Protein AF-A0A7J9KF17-F1 (afdb_monomer_lite)

Radius of gyration: 13.31 Å; chains: 1; bounding box: 30×17×40 Å

Organism: NCBI:txid34283

pLDDT: mean 82.56, std 9.11, range [65.19, 94.44]

InterPro domains:
  IPR021775 Protein of unknown function DUF3339 [PF11820] (1-62)
  IPR021775 Protein of unknown function DUF3339 [PTHR33128] (1-62)

Secondary structure (DSSP, 8-state):
----HHHHHHHHHHHHT-TTTSEESS-SSSSSEES-----HHHHHHHHHHHHHHHHHHHHH-

Sequence (62 aa):
MADWGPVVIAVVLFVLLSPGLLFQLPGRNKVVEFGNMQTSGISILVHAIIFFGLITIFLIAI

Structure (mmCIF, N/CA/C/O backbone):
data_AF-A0A7J9KF17-F1
#
_entry.id   AF-A0A7J9KF17-F1
#
loop_
_atom_site.group_PDB
_atom_site.id
_atom_site.type_symbol
_atom_site.label_atom_id
_atom_site.label_alt_id
_atom_site.label_comp_id
_atom_site.label_asym_id
_atom_site.label_entity_id
_atom_site.label_seq_id
_atom_site.pdbx_PDB_ins_code
_atom_site.Cartn_x
_atom_site.Cartn_y
_atom_site.Cartn_z
_atom_site.occupancy
_atom_site.B_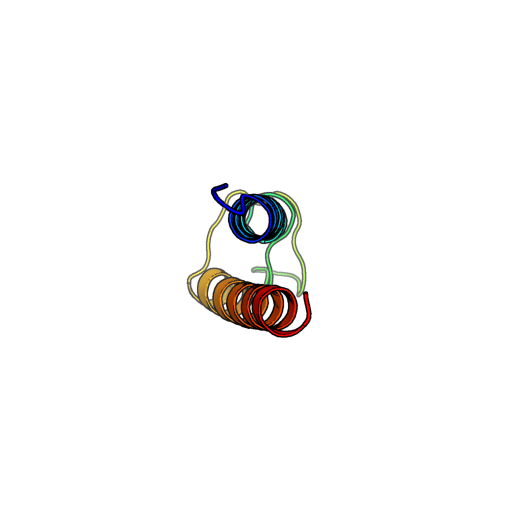iso_or_equiv
_atom_site.auth_seq_id
_atom_site.auth_comp_id
_atom_site.auth_asym_id
_atom_site.auth_atom_id
_atom_site.pdbx_PDB_model_num
ATOM 1 N N . MET A 1 1 ? 13.723 3.361 -25.602 1.00 65.19 1 MET A N 1
ATOM 2 C CA . MET A 1 1 ? 12.259 3.361 -25.385 1.00 65.19 1 MET A CA 1
ATOM 3 C C . MET A 1 1 ? 12.054 3.671 -23.917 1.00 65.19 1 MET A C 1
ATOM 5 O O . MET A 1 1 ? 12.893 3.239 -23.150 1.00 65.19 1 MET A O 1
ATOM 9 N N . ALA A 1 2 ? 11.070 4.487 -23.540 1.00 74.25 2 ALA A N 1
ATOM 10 C CA . ALA A 1 2 ? 10.818 4.738 -22.122 1.00 74.25 2 ALA A CA 1
ATOM 11 C C . ALA A 1 2 ? 10.105 3.519 -21.528 1.00 74.25 2 ALA A C 1
ATOM 13 O O . ALA A 1 2 ? 9.101 3.068 -22.082 1.00 74.25 2 ALA A O 1
ATOM 14 N N . ASP A 1 3 ? 10.637 2.978 -20.442 1.00 82.19 3 ASP A N 1
ATOM 15 C CA . ASP A 1 3 ? 10.133 1.761 -19.818 1.00 82.19 3 ASP A CA 1
ATOM 16 C C . ASP A 1 3 ? 8.927 2.145 -18.949 1.00 82.19 3 ASP A C 1
ATOM 18 O O . ASP A 1 3 ? 9.062 2.657 -17.841 1.00 82.19 3 ASP A O 1
ATOM 22 N N . TRP A 1 4 ? 7.714 1.960 -19.471 1.00 88.50 4 TRP A N 1
ATOM 23 C CA . TRP A 1 4 ? 6.480 2.348 -18.769 1.00 88.50 4 TRP A CA 1
ATOM 24 C C . TRP A 1 4 ? 6.065 1.364 -17.663 1.00 88.50 4 TRP A C 1
ATOM 26 O O . TRP A 1 4 ? 5.150 1.659 -16.897 1.00 88.50 4 TRP A O 1
ATOM 36 N N . GLY A 1 5 ? 6.728 0.208 -17.559 1.00 89.50 5 GLY A N 1
ATOM 37 C CA . GLY A 1 5 ? 6.405 -0.852 -16.597 1.00 89.50 5 GLY A CA 1
ATOM 38 C C . GLY A 1 5 ? 6.340 -0.362 -15.145 1.00 89.50 5 GLY A C 1
ATOM 39 O O . GLY A 1 5 ? 5.271 -0.456 -14.536 1.00 89.50 5 GLY A O 1
ATOM 40 N N . PRO A 1 6 ? 7.414 0.243 -14.604 1.00 89.94 6 PRO A N 1
ATOM 41 C CA . PRO A 1 6 ? 7.420 0.763 -13.236 1.00 89.94 6 PRO A CA 1
ATOM 42 C C . PRO A 1 6 ? 6.328 1.808 -12.980 1.00 89.94 6 PRO A C 1
ATOM 44 O O . PRO A 1 6 ? 5.715 1.818 -11.914 1.00 89.94 6 PRO A O 1
ATOM 47 N N . VAL A 1 7 ? 6.034 2.653 -13.974 1.00 90.38 7 VAL A N 1
ATOM 48 C CA . VAL A 1 7 ? 4.994 3.688 -13.877 1.00 90.38 7 VAL A CA 1
ATOM 49 C C . VAL A 1 7 ? 3.610 3.053 -13.750 1.00 90.38 7 VAL A C 1
ATOM 51 O O . VAL A 1 7 ? 2.847 3.417 -12.857 1.00 90.38 7 VAL A O 1
ATOM 54 N N . VAL A 1 8 ? 3.285 2.071 -14.595 1.00 92.25 8 VAL A N 1
ATOM 55 C CA . VAL A 1 8 ? 1.988 1.377 -14.548 1.00 92.25 8 VAL A CA 1
ATOM 56 C C . VAL A 1 8 ? 1.830 0.597 -13.242 1.00 92.25 8 VAL A C 1
ATOM 58 O O . VAL A 1 8 ? 0.773 0.672 -12.616 1.00 92.25 8 VAL A O 1
ATOM 61 N N . ILE A 1 9 ? 2.880 -0.095 -12.788 1.00 92.31 9 ILE A N 1
ATOM 62 C CA . ILE A 1 9 ? 2.867 -0.834 -11.516 1.00 92.31 9 ILE A CA 1
ATOM 63 C C . ILE A 1 9 ? 2.609 0.123 -10.346 1.00 92.31 9 ILE A C 1
ATOM 65 O O . ILE A 1 9 ? 1.733 -0.142 -9.522 1.00 92.31 9 ILE A O 1
ATOM 69 N N . ALA A 1 10 ? 3.307 1.263 -10.301 1.00 91.31 10 ALA A N 1
ATOM 70 C CA . ALA A 1 10 ? 3.107 2.276 -9.268 1.00 91.31 10 ALA A CA 1
ATOM 71 C C . ALA A 1 10 ? 1.667 2.805 -9.249 1.00 91.31 10 ALA A C 1
ATOM 73 O O . ALA A 1 10 ? 1.070 2.915 -8.180 1.00 91.31 10 ALA A O 1
ATOM 74 N N . VAL A 1 11 ? 1.084 3.085 -10.417 1.00 92.88 11 VAL A N 1
ATOM 75 C CA . VAL A 1 11 ? -0.295 3.587 -10.517 1.00 92.88 11 VAL A CA 1
ATOM 76 C C . VAL A 1 11 ? -1.303 2.548 -10.026 1.00 92.88 11 VAL A C 1
ATOM 78 O O . VAL A 1 11 ? -2.184 2.881 -9.234 1.00 92.88 11 VAL A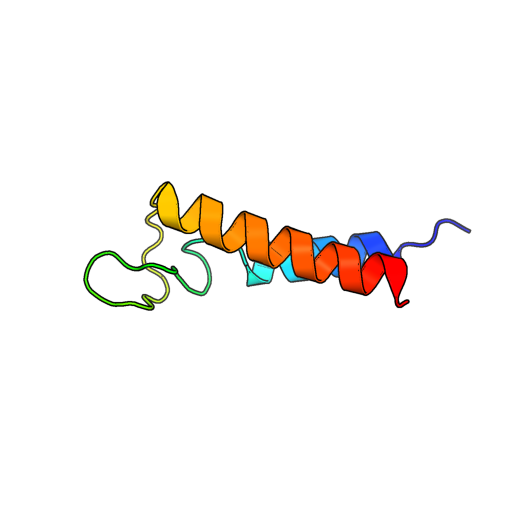 O 1
ATOM 81 N N . VAL A 1 12 ? -1.165 1.285 -10.439 1.00 91.94 12 VAL A N 1
ATOM 82 C CA . VAL A 1 12 ? -2.067 0.208 -10.000 1.00 91.94 12 VAL A CA 1
ATOM 83 C C . VAL A 1 12 ? -1.976 0.011 -8.489 1.00 91.94 12 VAL A C 1
ATOM 85 O O . VAL A 1 12 ? -3.003 -0.013 -7.811 1.00 91.94 12 VAL A O 1
ATOM 88 N N . LEU A 1 13 ? -0.761 -0.066 -7.941 1.00 91.31 13 LEU A N 1
ATOM 89 C CA . LEU A 1 13 ? -0.558 -0.203 -6.498 1.00 91.31 13 LEU A CA 1
ATOM 90 C C . LEU A 1 13 ? -1.119 0.990 -5.725 1.00 91.31 13 LEU A C 1
ATOM 92 O O . LEU A 1 13 ? -1.703 0.796 -4.664 1.00 91.31 13 LEU A O 1
ATOM 96 N N . PHE A 1 14 ? -0.988 2.207 -6.255 1.00 90.00 14 PHE A N 1
ATOM 97 C CA . PHE A 1 14 ? -1.515 3.409 -5.617 1.00 90.00 14 PHE A CA 1
ATOM 98 C C . PHE A 1 14 ? -3.043 3.376 -5.529 1.00 90.00 14 PHE A C 1
ATOM 100 O O . PHE A 1 14 ? -3.602 3.646 -4.469 1.00 90.00 14 PHE A O 1
ATOM 107 N N . VAL A 1 15 ? -3.728 2.998 -6.611 1.00 88.81 15 VAL A N 1
ATOM 108 C CA . VAL A 1 15 ? -5.194 2.865 -6.611 1.00 88.81 15 VAL A CA 1
ATOM 109 C C . VAL A 1 15 ? -5.637 1.767 -5.642 1.00 88.81 15 VAL A C 1
ATOM 111 O O . VAL A 1 15 ? -6.556 1.983 -4.854 1.00 88.81 15 VAL A O 1
ATOM 114 N N . LEU A 1 16 ? -4.961 0.613 -5.646 1.00 86.94 16 LEU A N 1
ATOM 115 C CA . LEU A 1 16 ? -5.303 -0.512 -4.770 1.00 86.94 16 LEU A CA 1
ATOM 116 C C . LEU A 1 16 ? -5.068 -0.210 -3.282 1.00 86.94 16 LEU A C 1
ATOM 118 O O . LEU A 1 16 ? -5.829 -0.673 -2.436 1.00 86.94 16 LEU A O 1
ATOM 122 N N . LEU A 1 17 ? -4.025 0.560 -2.963 1.00 86.31 17 LEU A N 1
ATOM 123 C CA . LEU A 1 17 ? -3.620 0.894 -1.594 1.00 86.31 17 LEU A CA 1
ATOM 124 C C . LEU A 1 17 ? -4.069 2.295 -1.160 1.00 86.31 17 LEU A C 1
ATOM 126 O O . LEU A 1 17 ? -3.625 2.789 -0.125 1.00 86.31 17 LEU A O 1
ATOM 130 N N . SER A 1 18 ? -4.935 2.960 -1.925 1.00 84.81 18 SER A N 1
ATOM 131 C CA . SER A 1 18 ? -5.456 4.270 -1.538 1.00 84.81 18 SER A CA 1
ATOM 132 C C . SER A 1 18 ? -6.320 4.132 -0.274 1.00 84.81 18 SER A C 1
ATOM 134 O O . SER A 1 18 ? -7.347 3.442 -0.307 1.00 84.81 18 SER A O 1
ATOM 136 N N . PRO A 1 19 ? -5.936 4.771 0.850 1.00 80.69 19 PRO A N 1
ATOM 137 C CA . PRO A 1 19 ? -6.611 4.584 2.127 1.00 80.69 19 PRO A CA 1
ATOM 138 C C . PRO A 1 19 ? -8.054 5.089 2.048 1.00 80.69 19 PRO A C 1
ATOM 140 O O . PRO A 1 19 ? -8.300 6.245 1.712 1.00 80.69 19 PRO A O 1
ATOM 143 N N . GLY A 1 20 ? -9.005 4.217 2.383 1.00 74.31 20 GLY A N 1
ATOM 144 C CA . GLY A 1 20 ? -10.435 4.539 2.383 1.00 74.31 20 GLY A CA 1
ATOM 145 C C . GLY A 1 20 ? -11.144 4.369 1.034 1.00 74.31 20 GLY A C 1
ATOM 146 O O . GLY A 1 20 ? -12.369 4.488 1.016 1.00 74.31 20 GLY A O 1
ATOM 147 N N . LEU A 1 21 ? -10.422 4.042 -0.052 1.00 77.94 21 LEU A N 1
ATOM 148 C CA . LEU A 1 21 ? -11.011 3.728 -1.362 1.00 77.94 21 LEU A CA 1
ATOM 149 C C . LEU A 1 21 ? -11.554 2.291 -1.390 1.00 77.94 21 LEU A C 1
ATOM 151 O O . LEU A 1 21 ? -12.761 2.081 -1.473 1.00 77.94 21 LEU A O 1
ATOM 155 N N . LEU A 1 22 ? -10.661 1.301 -1.292 1.00 78.00 22 LEU A N 1
ATOM 156 C CA . LEU A 1 22 ? -11.037 -0.114 -1.241 1.00 78.00 22 LEU A CA 1
ATOM 157 C C . LEU A 1 22 ? -11.185 -0.569 0.206 1.00 78.00 22 LEU A C 1
ATOM 159 O O . LEU A 1 22 ? -12.232 -1.072 0.604 1.00 78.00 22 LEU A O 1
ATOM 163 N N . PHE A 1 23 ? -10.156 -0.331 1.012 1.00 72.62 23 PHE A N 1
ATOM 164 C CA . PHE A 1 23 ? -10.122 -0.687 2.421 1.00 72.62 23 PHE A CA 1
ATOM 165 C C . PHE A 1 23 ? -9.348 0.358 3.230 1.00 72.62 23 PHE A C 1
ATOM 167 O O . PHE A 1 23 ? -8.610 1.189 2.703 1.00 72.62 23 PHE A O 1
ATOM 174 N N . GLN A 1 24 ? -9.569 0.341 4.535 1.00 73.88 24 GLN A N 1
ATOM 175 C CA . GLN A 1 24 ? -8.950 1.188 5.530 1.00 73.88 24 GLN A CA 1
ATOM 176 C C . GLN A 1 24 ? -8.383 0.299 6.632 1.00 73.88 24 GLN A C 1
ATOM 178 O O . GLN A 1 24 ? -9.066 -0.562 7.186 1.00 73.88 24 GLN A O 1
ATOM 183 N N . LEU A 1 25 ? -7.105 0.515 6.913 1.00 77.12 25 LEU A N 1
ATOM 184 C CA . LEU A 1 25 ? -6.253 -0.311 7.756 1.00 77.12 25 LEU A CA 1
ATOM 185 C C . LEU A 1 25 ? -5.272 0.630 8.467 1.00 77.12 25 LEU A C 1
ATOM 187 O O . LEU A 1 25 ? -4.432 1.219 7.782 1.00 77.12 25 LEU A O 1
ATOM 191 N N . PRO A 1 26 ? -5.350 0.801 9.799 1.00 65.25 26 PRO A N 1
ATOM 192 C CA . PRO A 1 26 ? -6.368 0.284 10.718 1.00 65.25 26 PRO A CA 1
ATOM 193 C C . PRO A 1 26 ? -7.688 1.070 10.622 1.00 65.25 26 PRO A C 1
ATOM 195 O O . PRO A 1 26 ? -7.680 2.300 10.523 1.00 65.25 26 PRO A O 1
ATOM 198 N N . GLY A 1 27 ? -8.820 0.363 10.654 1.00 68.94 27 GLY A N 1
ATOM 199 C CA . GLY A 1 27 ? -10.148 0.975 10.758 1.00 68.94 27 GLY A CA 1
ATOM 200 C C . GLY A 1 27 ? -10.441 1.510 12.166 1.00 68.94 27 GLY A C 1
ATOM 201 O O . GLY A 1 27 ? -9.719 1.240 13.129 1.00 68.94 27 GLY A O 1
ATOM 202 N N . ARG A 1 28 ? -11.495 2.321 12.289 1.00 67.19 28 ARG A N 1
ATOM 203 C CA . ARG A 1 28 ? -11.807 3.070 13.516 1.00 67.19 28 ARG A CA 1
ATOM 204 C C . ARG A 1 28 ? -12.475 2.202 14.586 1.00 67.19 28 ARG A C 1
ATOM 206 O O . ARG A 1 28 ? -12.244 2.425 15.768 1.00 67.19 28 ARG A O 1
ATOM 213 N N . ASN A 1 29 ? -13.272 1.216 14.171 1.00 72.38 29 ASN A N 1
ATOM 214 C CA . ASN A 1 29 ? -13.902 0.217 15.043 1.00 72.38 29 ASN A CA 1
ATOM 215 C C . ASN A 1 29 ? -13.428 -1.216 14.762 1.00 72.38 29 ASN A C 1
ATOM 217 O O . ASN A 1 29 ? -13.575 -2.088 15.617 1.00 72.38 29 ASN A O 1
ATOM 221 N N . LYS A 1 30 ? -12.894 -1.491 13.566 1.00 71.75 30 LYS A N 1
ATOM 222 C CA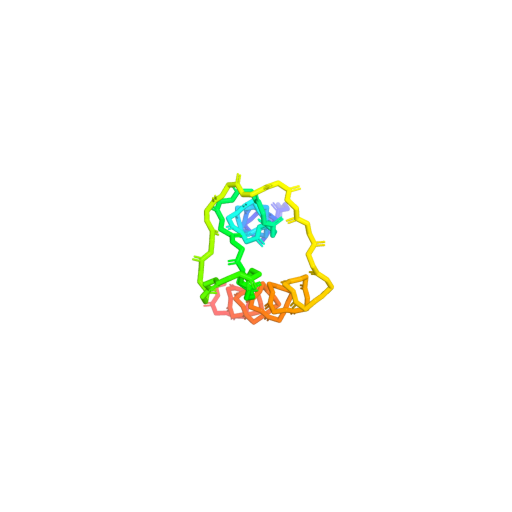 . LYS A 1 30 ? -12.394 -2.817 13.168 1.00 71.75 30 LYS A CA 1
ATOM 223 C C . LYS A 1 30 ? -11.006 -2.710 12.553 1.00 71.75 30 LYS A C 1
ATOM 225 O O . LYS A 1 30 ? -10.652 -1.679 12.003 1.00 71.75 30 LYS A O 1
ATOM 230 N N . VAL A 1 31 ? -10.239 -3.802 12.595 1.00 71.12 31 VAL A N 1
ATOM 231 C CA . VAL A 1 31 ? -8.889 -3.864 12.000 1.00 71.12 31 VAL A CA 1
ATOM 232 C C . VAL A 1 31 ? -8.920 -3.490 10.514 1.00 71.12 31 VAL A C 1
ATOM 234 O O . VAL A 1 31 ? -8.070 -2.726 10.071 1.00 71.12 31 VAL A O 1
ATOM 237 N N . VAL A 1 32 ? -9.936 -3.952 9.779 1.00 73.50 32 VAL A N 1
ATOM 238 C CA . VAL A 1 32 ? -10.176 -3.609 8.371 1.00 73.50 32 VAL A CA 1
ATOM 239 C C . VAL A 1 32 ? -11.585 -3.037 8.233 1.00 73.50 32 VAL A C 1
ATOM 241 O O . VAL A 1 32 ? -12.556 -3.673 8.649 1.00 73.50 32 VAL A O 1
ATOM 244 N N . GLU A 1 33 ? -11.706 -1.859 7.631 1.00 75.69 33 GLU A N 1
ATOM 245 C CA . GLU A 1 33 ? -12.983 -1.271 7.207 1.00 75.69 33 GLU A CA 1
ATOM 246 C C . GLU A 1 33 ? -12.978 -1.071 5.690 1.00 75.69 33 GLU A C 1
ATOM 248 O O . GLU A 1 33 ? -11.952 -0.719 5.126 1.00 75.69 33 GLU A O 1
ATOM 253 N N . PHE A 1 34 ? -14.100 -1.296 5.009 1.00 74.19 34 PHE A N 1
ATOM 254 C CA . PHE A 1 34 ? -14.200 -1.133 3.554 1.00 74.19 34 PHE A CA 1
ATOM 255 C C . PHE A 1 34 ? -15.023 0.114 3.224 1.00 74.19 34 PHE A C 1
ATOM 257 O O . PHE A 1 34 ? -16.064 0.333 3.840 1.00 74.19 34 PHE A O 1
ATOM 264 N N . GLY A 1 35 ? -14.559 0.926 2.269 1.00 67.25 35 GLY A N 1
ATOM 265 C CA . GLY A 1 35 ? -15.340 2.029 1.692 1.00 67.25 35 GLY A CA 1
ATOM 266 C C . GLY A 1 35 ? -15.828 3.108 2.670 1.00 67.25 35 GLY A C 1
ATOM 267 O O . GLY A 1 35 ? -16.901 3.665 2.460 1.00 67.25 35 GLY A O 1
ATOM 268 N N . ASN A 1 36 ? -15.079 3.416 3.737 1.00 69.81 36 ASN A N 1
ATOM 269 C CA . ASN A 1 36 ? -15.476 4.448 4.709 1.00 69.81 36 ASN A CA 1
ATOM 270 C C . ASN A 1 36 ? -15.300 5.879 4.141 1.00 69.81 36 ASN A C 1
ATOM 272 O O . ASN A 1 36 ? -15.872 6.822 4.676 1.00 69.81 36 ASN A O 1
ATOM 276 N N . MET A 1 37 ? -14.509 6.084 3.069 1.00 72.69 37 MET A N 1
ATOM 277 C CA . MET A 1 37 ? -14.133 7.418 2.537 1.00 72.69 37 MET A CA 1
ATOM 278 C C . MET A 1 37 ? -13.534 8.380 3.590 1.00 72.69 37 MET A C 1
ATOM 280 O O . MET A 1 37 ? -13.244 9.537 3.297 1.00 72.69 37 MET A O 1
ATOM 284 N N . GLN A 1 38 ? -13.325 7.918 4.823 1.00 66.50 38 GLN A N 1
ATOM 285 C CA . GLN A 1 38 ? -12.628 8.625 5.883 1.00 66.50 38 GLN A CA 1
ATOM 286 C C . GLN A 1 38 ? -11.148 8.274 5.818 1.00 66.50 38 GLN A C 1
ATOM 288 O O . GLN A 1 38 ? -10.777 7.159 5.463 1.00 66.50 38 GLN A O 1
ATOM 293 N N . THR A 1 39 ? -10.285 9.206 6.209 1.00 67.62 39 THR A N 1
ATOM 294 C CA . THR A 1 39 ? -8.832 9.011 6.257 1.00 67.62 39 THR A CA 1
ATOM 295 C C . THR A 1 39 ? -8.325 9.287 7.668 1.00 67.62 39 THR A C 1
ATOM 297 O O . THR A 1 39 ? -8.497 10.374 8.209 1.00 67.62 39 THR A O 1
ATOM 300 N N . SER A 1 40 ? -7.697 8.282 8.280 1.00 77.44 40 SER A N 1
ATOM 301 C CA . SER A 1 40 ? -6.960 8.414 9.541 1.00 77.44 40 SER A CA 1
ATOM 302 C C . SER A 1 40 ? -5.464 8.521 9.248 1.00 77.44 40 SER A C 1
ATOM 304 O O . SER A 1 40 ? -4.957 7.799 8.388 1.00 77.44 40 SER A O 1
ATOM 306 N N . GLY A 1 41 ? -4.738 9.373 9.981 1.00 81.00 41 GLY A N 1
ATOM 307 C CA . GLY A 1 41 ? -3.288 9.544 9.808 1.00 81.00 41 GLY A CA 1
ATOM 308 C C . GLY A 1 41 ? -2.501 8.236 9.959 1.00 81.00 41 GLY A C 1
ATOM 309 O O . GLY A 1 41 ? -1.570 7.981 9.201 1.00 81.00 41 GLY A O 1
ATOM 310 N N . ILE A 1 42 ? -2.940 7.352 10.862 1.00 83.12 42 ILE A N 1
ATOM 311 C CA . ILE A 1 42 ? -2.338 6.020 11.040 1.00 83.12 42 ILE A CA 1
ATOM 312 C C . ILE A 1 42 ? -2.575 5.149 9.800 1.00 83.12 42 ILE A C 1
ATOM 314 O O . ILE A 1 42 ? -1.672 4.444 9.360 1.00 83.12 42 ILE A O 1
ATOM 318 N N . SER A 1 43 ? -3.762 5.234 9.192 1.00 84.31 43 SER A N 1
ATOM 319 C CA . SER A 1 43 ? -4.062 4.492 7.965 1.00 84.31 43 SER A CA 1
ATOM 320 C C . SER A 1 43 ? -3.191 4.952 6.804 1.00 84.31 43 SER A C 1
ATOM 322 O O . SER A 1 43 ? -2.729 4.113 6.037 1.00 84.31 43 SER A O 1
ATOM 324 N N . ILE A 1 44 ? -2.935 6.256 6.681 1.00 85.88 44 ILE A N 1
ATOM 325 C CA . ILE A 1 44 ? -2.038 6.793 5.650 1.00 85.88 44 ILE A CA 1
ATOM 326 C C . ILE A 1 44 ? -0.628 6.227 5.837 1.00 85.88 44 ILE A C 1
ATOM 328 O O . ILE A 1 44 ? -0.034 5.743 4.879 1.00 85.88 44 ILE A O 1
ATOM 332 N N . LEU A 1 45 ? -0.119 6.227 7.071 1.00 89.00 45 LEU A N 1
ATOM 333 C CA . LEU A 1 45 ? 1.219 5.728 7.386 1.00 89.00 45 LEU A CA 1
ATOM 334 C C . LEU A 1 45 ? 1.360 4.235 7.051 1.00 89.00 45 LEU A C 1
ATOM 336 O O . LEU A 1 45 ? 2.315 3.844 6.382 1.00 89.00 45 LEU A O 1
ATOM 340 N N . VAL A 1 46 ? 0.389 3.407 7.447 1.00 88.12 46 VAL A N 1
ATOM 341 C CA . VAL A 1 46 ? 0.400 1.965 7.147 1.00 88.12 46 VAL A CA 1
ATOM 342 C C . VAL A 1 46 ? 0.379 1.705 5.638 1.00 88.12 46 VAL A C 1
ATOM 344 O O . VAL A 1 46 ? 1.207 0.939 5.144 1.00 88.12 46 VAL A O 1
ATOM 347 N N . HIS A 1 47 ? -0.506 2.369 4.886 1.00 89.00 47 HIS A N 1
ATOM 348 C CA . HIS A 1 47 ? -0.578 2.175 3.433 1.00 89.00 47 HIS A CA 1
ATOM 349 C C . HIS A 1 47 ? 0.670 2.707 2.724 1.00 89.00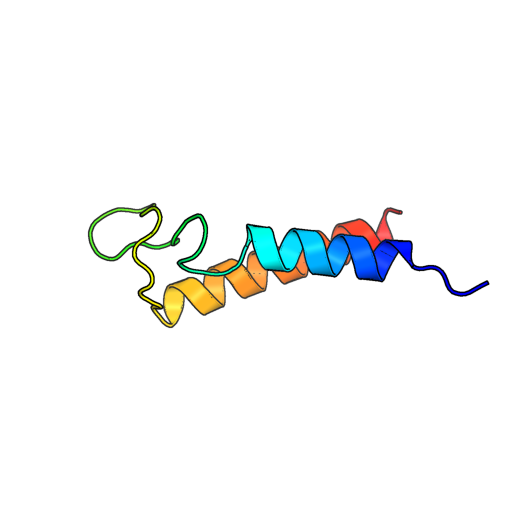 47 HIS A C 1
ATOM 351 O O . HIS A 1 47 ? 1.129 2.079 1.775 1.00 89.00 47 HIS A O 1
ATOM 357 N N . ALA A 1 48 ? 1.265 3.802 3.205 1.00 90.25 48 ALA A N 1
ATOM 358 C CA . ALA A 1 48 ? 2.504 4.342 2.656 1.00 90.25 48 ALA A CA 1
ATOM 359 C C . ALA A 1 48 ? 3.679 3.364 2.811 1.00 90.25 48 ALA A C 1
ATOM 361 O O . ALA A 1 48 ? 4.423 3.158 1.855 1.00 90.25 48 ALA A O 1
ATOM 362 N N . ILE A 1 49 ? 3.821 2.715 3.973 1.00 94.25 49 ILE A N 1
ATOM 363 C CA . ILE A 1 49 ? 4.872 1.707 4.196 1.00 94.25 49 ILE A CA 1
ATOM 364 C C . ILE A 1 49 ? 4.665 0.489 3.287 1.00 94.25 49 ILE A C 1
ATOM 366 O O . ILE A 1 49 ? 5.617 0.029 2.658 1.00 94.25 49 ILE A O 1
ATOM 370 N N . ILE A 1 50 ? 3.433 -0.021 3.189 1.00 91.81 50 ILE A N 1
ATOM 371 C CA . ILE A 1 50 ? 3.115 -1.178 2.336 1.00 91.81 50 ILE A CA 1
ATOM 372 C C . ILE A 1 50 ? 3.363 -0.842 0.863 1.00 91.81 50 ILE A C 1
ATOM 374 O O . ILE A 1 50 ? 4.015 -1.612 0.158 1.00 91.81 50 ILE A O 1
ATOM 378 N N . PHE A 1 51 ? 2.887 0.320 0.407 1.00 93.12 51 PHE A N 1
ATOM 379 C CA . PHE A 1 51 ? 3.104 0.801 -0.954 1.00 93.12 51 PHE A CA 1
ATOM 380 C C . PHE A 1 51 ? 4.596 0.919 -1.261 1.00 93.12 51 PHE A C 1
ATOM 382 O O . PHE A 1 51 ? 5.051 0.392 -2.273 1.00 93.12 51 PHE A O 1
ATOM 389 N N . PHE A 1 52 ? 5.363 1.542 -0.362 1.00 92.88 52 PHE A N 1
ATOM 390 C CA . PHE A 1 52 ? 6.806 1.698 -0.512 1.00 92.88 52 PHE A CA 1
ATOM 391 C C . PHE A 1 52 ? 7.532 0.350 -0.587 1.00 92.88 52 PHE A C 1
ATOM 393 O O . PHE A 1 52 ? 8.378 0.157 -1.460 1.00 92.88 52 PHE A O 1
ATOM 400 N N . GLY A 1 53 ? 7.181 -0.605 0.278 1.00 94.44 53 GLY A N 1
ATOM 401 C CA . GLY A 1 53 ? 7.768 -1.943 0.255 1.00 94.44 53 GLY A CA 1
ATOM 402 C C . GLY A 1 53 ? 7.488 -2.673 -1.058 1.00 94.44 53 GLY A C 1
ATOM 403 O O . GLY A 1 53 ? 8.412 -3.173 -1.695 1.00 94.44 53 GLY A O 1
ATOM 404 N N . LEU A 1 54 ? 6.229 -2.681 -1.502 1.00 93.25 54 LEU A N 1
ATOM 405 C CA . LEU A 1 54 ? 5.831 -3.375 -2.726 1.00 93.25 54 LEU A CA 1
ATOM 406 C C . LEU A 1 54 ? 6.446 -2.746 -3.973 1.00 93.25 54 LEU A C 1
ATOM 408 O O . LEU A 1 54 ? 7.010 -3.473 -4.786 1.00 93.25 54 LEU A O 1
ATOM 412 N N . ILE A 1 55 ? 6.387 -1.418 -4.123 1.00 92.62 55 ILE A N 1
ATOM 413 C CA . ILE A 1 55 ? 6.960 -0.769 -5.306 1.00 92.62 55 ILE A CA 1
ATOM 414 C C . ILE A 1 55 ? 8.475 -0.958 -5.361 1.00 92.62 55 ILE A C 1
ATOM 416 O O . ILE A 1 55 ? 9.005 -1.217 -6.432 1.00 92.62 55 ILE A O 1
ATOM 420 N N . THR A 1 56 ? 9.164 -0.918 -4.217 1.00 92.62 56 THR A N 1
ATOM 421 C CA . THR A 1 56 ? 10.609 -1.176 -4.150 1.00 92.62 56 THR A CA 1
ATOM 422 C C . THR A 1 56 ? 10.934 -2.603 -4.582 1.00 92.62 56 THR A C 1
ATOM 424 O O . THR A 1 56 ? 11.844 -2.804 -5.380 1.00 92.62 56 THR A O 1
ATOM 427 N N . ILE A 1 57 ? 10.169 -3.594 -4.110 1.00 92.25 57 ILE A N 1
ATOM 428 C CA . ILE A 1 57 ? 10.343 -4.990 -4.530 1.00 92.25 57 ILE A CA 1
ATOM 429 C C . ILE A 1 57 ? 10.119 -5.121 -6.036 1.00 92.25 57 ILE A C 1
ATOM 431 O O . ILE A 1 57 ? 10.973 -5.677 -6.716 1.00 92.25 57 ILE A O 1
ATOM 435 N N . PHE A 1 58 ? 9.016 -4.592 -6.568 1.00 88.75 58 PHE A N 1
ATOM 436 C CA . PHE A 1 58 ? 8.724 -4.698 -7.997 1.00 88.75 58 PHE A CA 1
ATOM 437 C C . PHE A 1 58 ? 9.751 -3.986 -8.873 1.00 88.75 58 PHE A C 1
ATOM 439 O O . PHE A 1 58 ? 10.021 -4.463 -9.961 1.00 88.75 58 PHE A O 1
ATOM 446 N N . LEU A 1 59 ? 10.326 -2.878 -8.410 1.00 87.69 59 LEU A N 1
ATOM 447 C CA . LEU A 1 59 ? 11.289 -2.091 -9.181 1.00 87.69 59 LEU A CA 1
ATOM 448 C C . LEU A 1 59 ? 12.708 -2.679 -9.143 1.00 87.69 59 LEU A C 1
ATOM 450 O O . LEU A 1 59 ? 13.505 -2.398 -10.028 1.00 87.69 59 LEU A O 1
ATOM 454 N N . ILE A 1 60 ? 13.038 -3.466 -8.112 1.00 88.50 60 ILE A N 1
ATOM 455 C CA . ILE A 1 60 ? 14.331 -4.160 -7.997 1.00 88.50 60 ILE A CA 1
ATOM 456 C C . ILE A 1 60 ? 14.272 -5.564 -8.614 1.00 88.50 60 ILE A C 1
ATOM 458 O O . ILE A 1 60 ? 15.262 -6.027 -9.175 1.00 88.50 60 ILE A O 1
ATOM 462 N N . ALA A 1 61 ? 13.152 -6.272 -8.4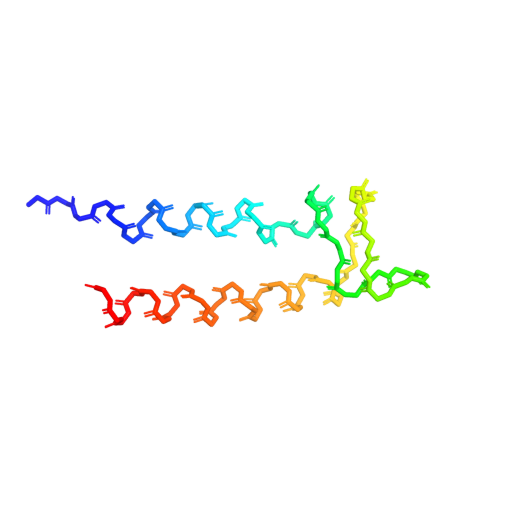50 1.00 84.25 61 ALA A N 1
ATOM 463 C CA . ALA A 1 61 ? 13.017 -7.676 -8.837 1.00 84.25 61 ALA A CA 1
ATOM 464 C C . ALA A 1 61 ? 12.585 -7.892 -10.298 1.00 84.25 61 ALA A C 1
ATOM 466 O O . ALA A 1 61 ? 12.730 -9.011 -10.792 1.00 84.25 61 ALA A O 1
ATOM 467 N N . ILE A 1 62 ? 12.029 -6.870 -10.955 1.00 77.00 62 ILE A N 1
ATOM 468 C CA . ILE A 1 62 ? 11.571 -6.887 -12.356 1.00 77.00 62 ILE A CA 1
ATOM 469 C C . ILE A 1 62 ? 12.372 -5.849 -13.133 1.00 77.00 62 ILE A C 1
ATOM 471 O O . ILE A 1 62 ? 12.838 -6.200 -14.238 1.00 77.00 62 ILE A O 1
#

Foldseek 3Di:
DDDCVLVVVLVVLCQVLVALAAWFACDPPHRIDGNPNDDDPVRVVVSVVVSVVVSVCVVVVD
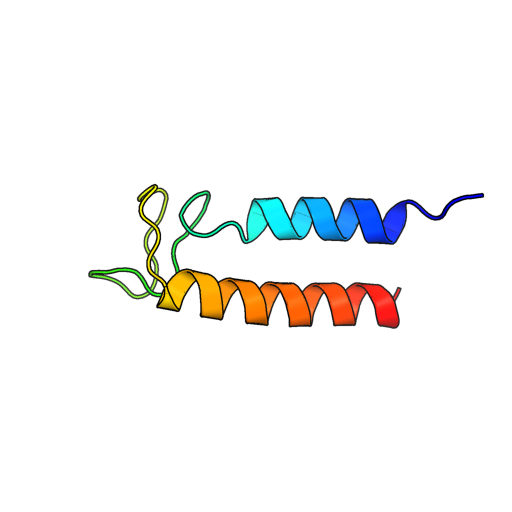
=== Feature glossary ===
A reading guide for the features in this record.

Start from the sequence.

  · Sequence gives the chain of amino acids in standard one-letter code (A=alanine, C=cysteine, …, Y=tyrosine), read N→C. It is the only feature that is directly encoded by the gene; all structural features are derived from the folded form of this sequence.

Fold it, and you get atomic coordinates and the backbone conformation that goes with them.

  · The mmCIF table is the protein's shape written out atom by atom. For each backbone N, Cα, C, and carbonyl O, it records an (x, y, z) coordinate triple in Å plus the residue type, chain letter, and residue number.

  · Backbone dihedral angles. Every residue except chain termini has a φ (preceding-C → N → Cα → C) and a ψ (N → Cα → C → next-N). They are reported in degrees following the IUPAC sign convention. Secondary structure is essentially a statement about which (φ, ψ) basin each residue occupies.

  · DSSP 8-state secondary structure assigns each residue one of H (α-helix), G (3₁₀-helix), I (π-helix), E (extended β-strand), B (isolated β-bridge), T (hydrogen-bonded turn), S (bend), or '-' (coil). The assignment is computed from backbone hydrogen-bond geometry via the Kabsch–Sander algorithm.

  · P-SEA three-state annotation labels each residue as helix, strand, or coil based purely on the geometry of the Cα trace. It serves as a fallback when the full backbone (and thus DSSP) is unavailable.

Summarize the fold with a handful of shape descriptors and a per-residue structural alphabet.

  · Radius of gyration (Rg) is the root-mean-square distance of Cα atoms from their centroid — a single number for overall size and compactness. A globular domain of N residues has Rg ≈ 2.2·N^0.38 Å; an extended or disordered chain has a much larger Rg. The Cα contact count is the number of residue pairs whose Cα atoms are within 8 Å and are more than four positions apart in sequence — a standard proxy for tertiary packing density. The bounding box is the smallest axis-aligned box enclosing all Cα atoms.

  · Foldseek's 3Di representation compresses backbone geometry into a per-residue letter drawn from a learned twenty-state alphabet. It captures the tertiary interaction pattern around each residue — which residues are packed against it in space, regardless of where they are in sequence.

  · Accessible surface area quantifies burial. A residue with SASA near zero is packed into the hydrophobic core; one with SASA >100 Å² sits on the surface. Computed here via the Shrake–Rupley numerical algorithm with a 1.4 Å probe.

Ask how reliable the model is.

  · For AlphaFold models, the B-factor field carries pLDDT — the model's own estimate of local accuracy on a 0–100 scale. Regions with pLDDT<50 should be treated as essentially unmodeled; they often correspond to intrinsically disordered segments.

  · For experimental (PDB) structures, the B-factor (temperature factor) quantifies the positional spread of each atom in the crystal — a combination of thermal vibration and static disorder — in units of Å². High B-factors mark flexible loops or poorly resolved regions; low B-factors mark the rigid, well-ordered core.

  · PAE(i, j) answers: if I align the predicted and true structures on residue i, how far off (in Å) do I expect residue j to be? A block-diagonal PAE matrix with low values on the blocks and high values off-diagonal is the signature of a multi-domain protein with confidently predicted domains but uncertain inter-domain orientation.

Place it in context: what it resembles, what it is annotated as, and how it looks.

  · Structural nearest neighbors (via Foldseek easy-search vs the PDB). Reported per hit: target PDB id, E-value, and alignment TM-score. A TM-score above ~0.5 is the conventional threshold for 'same fold'.

  · Functional annotations link the protein to curated databases. InterPro entries identify conserved domains and families by matching the sequence against member-database signatures (Pfam, PROSITE, CDD, …). Gene Ontology (GO) terms describe molecular function, biological process, and cellular component in a controlled vocabulary. CATH places the structure in a hierarchical fold classification (Class/Architecture/Topology/Homologous-superfamily). The organism is the source species.

  · Plot images: a contact map (which residues are close in 3D, as an N×N binary image), a Ramachandran scatter (backbone torsion angles, revealing secondary-structure composition at a glance), and — for AlphaFold structures — a PAE heatmap (pairwise prediction confidence).

  · Structure images are PyMOL renders from six orthogonal camera directions. Cartoon representation draws helices as coils and strands as arrows; sticks shows the backbone as bonds; surface shows the solvent-excluded envelope. Rainbow coloring maps sequence position to hue (blue→red, N→C); chain coloring assigns a distinct color per polypeptide.